Protein AF-A0A2P0QP23-F1 (afdb_monomer)

Structure (mmCIF, N/CA/C/O backbone):
data_AF-A0A2P0QP23-F1
#
_entry.id   AF-A0A2P0QP23-F1
#
loop_
_atom_site.group_PDB
_atom_site.id
_atom_site.type_symbol
_atom_site.label_atom_id
_atom_site.label_alt_id
_atom_site.label_comp_id
_atom_site.label_asym_id
_atom_site.label_entity_id
_atom_site.label_seq_id
_atom_site.pdbx_PDB_ins_code
_atom_site.Cartn_x
_atom_site.Cartn_y
_atom_site.Cartn_z
_atom_site.occupancy
_atom_site.B_iso_or_equiv
_atom_site.auth_seq_id
_atom_site.auth_comp_id
_atom_site.auth_asym_id
_atom_site.auth_atom_id
_atom_site.pdbx_PDB_model_num
ATOM 1 N N . GLN A 1 1 ? 1.156 8.182 -6.347 1.00 73.31 1 GLN A N 1
ATOM 2 C CA . GLN A 1 1 ? 0.610 8.678 -7.632 1.00 73.31 1 GLN A CA 1
ATOM 3 C C . GLN A 1 1 ? -0.115 7.624 -8.449 1.00 73.31 1 GLN A C 1
ATOM 5 O O . GLN A 1 1 ? -1.268 7.870 -8.763 1.00 73.31 1 GLN A O 1
ATOM 10 N N . THR A 1 2 ? 0.499 6.479 -8.780 1.00 89.44 2 THR A N 1
ATOM 11 C CA . THR A 1 2 ? -0.191 5.413 -9.535 1.00 89.44 2 THR A CA 1
ATOM 12 C C . THR A 1 2 ? -1.545 5.062 -8.912 1.00 89.44 2 THR A C 1
ATOM 14 O O . THR A 1 2 ? -2.539 5.035 -9.622 1.00 89.44 2 THR A O 1
ATOM 17 N N . ALA A 1 3 ? -1.606 4.930 -7.581 1.00 91.12 3 ALA A N 1
ATOM 18 C CA . ALA A 1 3 ? -2.858 4.706 -6.857 1.00 91.12 3 ALA A CA 1
ATOM 19 C C . ALA A 1 3 ? -3.920 5.798 -7.097 1.00 91.12 3 ALA A C 1
ATOM 21 O O . ALA A 1 3 ? -5.071 5.460 -7.325 1.00 91.12 3 ALA A O 1
ATOM 22 N N . ASN A 1 4 ? -3.550 7.085 -7.126 1.00 91.56 4 ASN A N 1
ATOM 23 C CA . ASN A 1 4 ? -4.501 8.182 -7.365 1.00 91.56 4 ASN A CA 1
ATOM 24 C C . ASN A 1 4 ? -5.087 8.128 -8.781 1.00 91.56 4 ASN A C 1
ATOM 26 O O . ASN A 1 4 ? -6.282 8.336 -8.946 1.00 91.56 4 ASN A O 1
ATOM 30 N N . GLN A 1 5 ? -4.253 7.838 -9.787 1.00 92.00 5 GLN A N 1
ATOM 31 C CA . GLN A 1 5 ? -4.701 7.712 -11.178 1.00 92.00 5 GLN A CA 1
ATOM 32 C C . GLN A 1 5 ? -5.665 6.528 -11.323 1.00 92.00 5 GLN A C 1
ATOM 34 O O . GLN A 1 5 ? -6.764 6.693 -11.846 1.00 92.00 5 GLN A O 1
ATOM 39 N N . VAL A 1 6 ? -5.288 5.367 -10.769 1.00 93.06 6 VAL A N 1
ATOM 40 C CA . VAL A 1 6 ? -6.116 4.152 -10.786 1.00 93.06 6 VAL A CA 1
ATOM 41 C C . VAL A 1 6 ? -7.442 4.370 -10.063 1.00 93.06 6 VAL A C 1
ATOM 43 O O . VAL A 1 6 ? -8.495 4.031 -10.600 1.00 93.06 6 VAL A O 1
ATOM 46 N N . CYS A 1 7 ? -7.404 4.979 -8.876 1.00 94.81 7 CYS A N 1
ATOM 47 C CA . CYS A 1 7 ? -8.598 5.340 -8.115 1.00 94.81 7 CYS A CA 1
ATOM 48 C C . CYS A 1 7 ? -9.533 6.226 -8.948 1.00 94.81 7 CYS A C 1
ATOM 50 O O . CYS A 1 7 ? -10.732 5.957 -8.991 1.00 94.81 7 CYS A O 1
ATOM 52 N N . GLY A 1 8 ? -8.974 7.193 -9.688 1.00 94.50 8 GLY A N 1
ATOM 53 C CA . GLY A 1 8 ? -9.717 8.108 -10.552 1.00 94.50 8 GLY A CA 1
ATOM 54 C C . GLY A 1 8 ? -10.592 7.395 -11.577 1.00 94.50 8 GLY A C 1
ATOM 55 O O . GLY A 1 8 ? -11.795 7.630 -11.617 1.00 94.50 8 GLY A O 1
ATOM 56 N N . TRP A 1 9 ? -10.028 6.486 -12.377 1.00 94.31 9 TRP A N 1
ATOM 57 C CA . TRP A 1 9 ? -10.827 5.769 -13.381 1.00 94.31 9 TRP A CA 1
ATOM 58 C C . TRP A 1 9 ? -11.652 4.611 -12.806 1.00 94.31 9 TRP A C 1
ATOM 60 O O . TRP A 1 9 ? -12.583 4.154 -13.460 1.00 94.31 9 TRP A O 1
ATOM 70 N N . THR A 1 10 ? -11.311 4.107 -11.615 1.00 95.62 10 THR A N 1
ATOM 71 C CA . THR A 1 10 ? -12.012 2.966 -10.996 1.00 95.62 10 THR A CA 1
ATOM 72 C C . THR A 1 10 ? -13.229 3.417 -10.193 1.00 95.62 10 THR A C 1
ATOM 74 O O . THR A 1 10 ? -14.263 2.760 -10.216 1.00 95.62 10 THR A O 1
ATOM 77 N N . SER A 1 11 ? -13.109 4.537 -9.478 1.00 95.75 11 SER A N 1
ATOM 78 C CA . SER A 1 11 ? -14.120 5.036 -8.537 1.00 95.75 11 SER A CA 1
ATOM 79 C C . SER A 1 11 ? -14.738 6.378 -8.935 1.00 95.75 11 SER A C 1
ATOM 81 O O . SER A 1 11 ? -15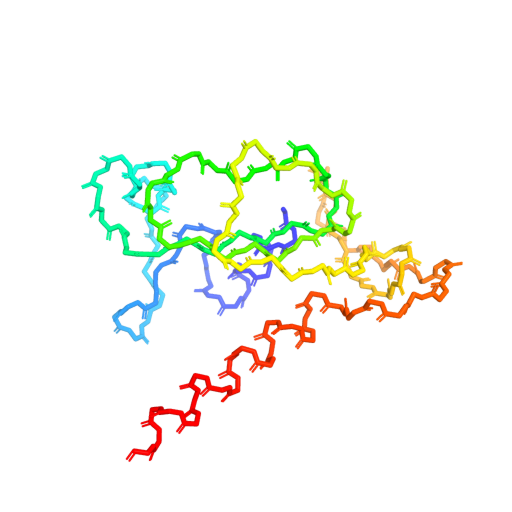.749 6.767 -8.360 1.00 95.75 11 SER A O 1
ATOM 83 N N . GLY A 1 12 ? -14.136 7.101 -9.887 1.00 95.88 12 GLY A N 1
ATOM 84 C CA . GLY A 1 12 ? -14.506 8.478 -10.231 1.00 95.88 12 GLY A CA 1
ATOM 85 C C . GLY A 1 12 ? -13.848 9.551 -9.353 1.00 95.88 12 GLY A C 1
ATOM 86 O O . GLY A 1 12 ? -14.003 10.737 -9.634 1.00 95.88 12 GLY A O 1
ATOM 87 N N . TYR A 1 13 ? -13.087 9.161 -8.324 1.00 95.12 13 TYR A N 1
ATOM 88 C CA . TYR A 1 13 ? -12.461 10.069 -7.359 1.00 95.12 13 TYR A CA 1
ATOM 89 C C . TYR A 1 13 ? -10.955 9.812 -7.213 1.00 95.12 13 TYR A C 1
ATOM 91 O O . TYR A 1 13 ? -10.457 8.728 -7.518 1.00 95.12 13 TYR A O 1
ATOM 99 N N . ALA A 1 14 ? -10.207 10.805 -6.718 1.00 92.06 14 ALA A N 1
ATOM 100 C CA . ALA A 1 14 ? -8.811 10.608 -6.310 1.00 92.06 14 ALA A CA 1
ATOM 101 C C . ALA A 1 14 ? -8.719 9.630 -5.114 1.00 92.06 14 ALA A C 1
ATOM 103 O O . ALA A 1 14 ? -9.720 9.055 -4.704 1.00 92.06 14 ALA A O 1
ATOM 104 N N . ALA A 1 15 ? -7.532 9.412 -4.530 1.00 92.50 15 ALA A N 1
ATOM 105 C CA . ALA A 1 15 ? -7.455 8.718 -3.231 1.00 92.50 15 ALA A CA 1
ATOM 106 C C . ALA A 1 15 ? -8.259 9.472 -2.150 1.00 92.50 15 ALA A C 1
ATOM 108 O O . ALA A 1 15 ? -8.716 10.578 -2.412 1.00 92.50 15 ALA A O 1
ATOM 109 N N . ARG A 1 16 ? -8.372 8.918 -0.931 1.00 96.25 16 ARG A N 1
ATOM 110 C CA . ARG A 1 16 ? -9.289 9.393 0.136 1.00 96.25 16 ARG A CA 1
ATOM 111 C C . ARG A 1 16 ? -10.751 9.029 -0.161 1.00 96.25 16 ARG A C 1
ATOM 113 O O . ARG A 1 16 ? -11.634 9.880 -0.192 1.00 96.25 16 ARG A O 1
ATOM 120 N N . VAL A 1 17 ? -10.985 7.742 -0.424 1.00 97.12 17 VAL A N 1
ATOM 121 C CA . VAL A 1 17 ? -12.299 7.177 -0.767 1.00 97.12 17 VAL A CA 1
ATOM 122 C C . VAL A 1 17 ? -12.619 6.036 0.187 1.00 97.12 17 VAL A C 1
ATOM 124 O O . VAL A 1 17 ? -11.764 5.193 0.450 1.00 97.12 17 VAL A O 1
ATOM 127 N N . SER A 1 18 ? -13.854 6.005 0.678 1.00 96.75 18 SER A N 1
ATOM 128 C CA . SER A 1 18 ? -14.407 4.914 1.473 1.00 96.75 18 SER A CA 1
ATOM 129 C C . SER A 1 18 ? -15.410 4.118 0.646 1.00 96.75 18 SER A C 1
ATOM 131 O O . SER A 1 18 ? -16.196 4.690 -0.108 1.00 96.75 18 SER A O 1
ATOM 133 N N . PHE A 1 19 ? -15.404 2.797 0.822 1.00 95.88 19 PHE A N 1
ATOM 134 C CA . PHE A 1 19 ? -16.352 1.870 0.195 1.00 95.88 19 PHE A CA 1
ATOM 135 C C . PHE A 1 19 ? -17.341 1.257 1.202 1.00 95.88 19 PHE A C 1
ATOM 137 O O . PHE A 1 19 ? -18.132 0.393 0.836 1.00 95.88 19 PHE A O 1
ATOM 144 N N . ALA A 1 20 ? -17.349 1.723 2.458 1.00 94.00 20 ALA A N 1
ATOM 145 C CA . ALA A 1 20 ? -18.149 1.139 3.542 1.00 94.00 20 ALA A CA 1
ATOM 146 C C . ALA A 1 20 ? -19.670 1.150 3.281 1.00 94.00 20 ALA A C 1
ATOM 148 O O . ALA A 1 20 ? -20.400 0.326 3.821 1.00 94.00 20 ALA A O 1
ATOM 149 N N . LYS A 1 21 ? -20.163 2.066 2.435 1.00 94.12 21 LYS A N 1
ATOM 150 C CA . LYS A 1 21 ? -21.590 2.179 2.080 1.00 94.12 21 LYS A CA 1
ATOM 151 C C . LYS A 1 21 ? -21.998 1.328 0.867 1.00 94.12 21 LYS A C 1
ATOM 153 O O . LYS A 1 21 ? -23.129 1.441 0.405 1.00 94.12 21 LYS A O 1
ATOM 158 N N . GLY A 1 22 ? -21.086 0.529 0.309 1.00 94.38 22 GLY A N 1
ATOM 159 C CA . GLY A 1 22 ? -21.305 -0.229 -0.931 1.00 94.38 22 GLY A CA 1
ATOM 160 C C . GLY A 1 22 ? -21.148 0.595 -2.218 1.00 94.38 22 GLY A C 1
ATOM 161 O O . GLY A 1 22 ? -21.297 0.063 -3.313 1.00 94.38 22 GLY A O 1
ATOM 162 N N . TYR A 1 23 ? -20.818 1.882 -2.103 1.00 94.94 23 TYR A N 1
ATOM 163 C CA . TYR A 1 23 ? -20.487 2.782 -3.209 1.00 94.94 23 TYR A CA 1
ATOM 164 C C . TYR A 1 23 ? -19.343 3.719 -2.781 1.00 94.94 23 TYR A C 1
ATOM 166 O O . TYR A 1 23 ? -19.166 3.932 -1.576 1.00 94.94 23 TYR A O 1
ATOM 174 N N . PRO A 1 24 ? -18.550 4.273 -3.722 1.00 96.81 24 PRO A N 1
ATOM 175 C CA . PRO A 1 24 ? -17.440 5.155 -3.378 1.00 96.81 24 PRO A CA 1
ATOM 176 C C . PRO A 1 24 ? -17.945 6.473 -2.780 1.00 96.81 24 PRO A C 1
ATOM 178 O O . PRO A 1 24 ? -18.681 7.222 -3.421 1.00 96.81 24 PRO A O 1
ATOM 181 N N . ALA A 1 25 ? -17.517 6.769 -1.556 1.00 96.81 25 ALA A N 1
ATOM 182 C CA . ALA A 1 25 ? -17.713 8.050 -0.892 1.00 96.81 25 ALA A CA 1
ATOM 183 C C . ALA A 1 25 ? -16.360 8.755 -0.757 1.00 96.81 25 ALA A C 1
ATOM 185 O O . ALA A 1 25 ? -15.450 8.232 -0.115 1.00 96.81 25 ALA A O 1
ATOM 186 N N . TYR A 1 26 ? -16.226 9.926 -1.376 1.00 96.94 26 TYR A N 1
ATOM 187 C CA . TYR A 1 26 ? -14.997 10.715 -1.375 1.00 96.94 26 TYR A CA 1
ATOM 188 C C . TYR A 1 26 ? -15.111 11.905 -0.429 1.00 96.94 26 TYR A C 1
ATOM 190 O O . TYR A 1 26 ? -16.044 12.699 -0.545 1.00 96.94 26 TYR A O 1
ATOM 198 N N . ASP A 1 27 ? -14.129 12.040 0.456 1.00 96.75 27 ASP A N 1
ATOM 199 C CA . ASP A 1 27 ? -13.935 13.227 1.279 1.00 96.75 27 ASP A CA 1
ATOM 200 C C . ASP A 1 27 ? -12.439 13.356 1.622 1.00 96.75 27 ASP A C 1
ATOM 202 O O . ASP A 1 27 ? -11.904 12.521 2.355 1.00 96.75 27 ASP A O 1
ATOM 206 N N . PRO A 1 28 ? -11.727 14.363 1.086 1.00 95.50 28 PRO A N 1
ATOM 207 C CA . PRO A 1 28 ? -10.283 14.477 1.265 1.00 95.50 28 PRO A CA 1
ATOM 208 C C . PRO A 1 28 ? -9.864 14.869 2.686 1.00 95.50 28 PRO A C 1
ATOM 210 O O . PRO A 1 28 ? -8.688 14.711 3.006 1.00 95.50 28 PRO A O 1
ATOM 213 N N . PHE A 1 29 ? -10.786 15.379 3.508 1.00 95.44 29 PHE A N 1
ATOM 214 C CA . PHE A 1 29 ? -10.508 15.807 4.877 1.00 95.44 29 PHE A CA 1
ATOM 215 C C . PHE A 1 29 ? -10.907 14.728 5.880 1.00 95.44 29 PHE A C 1
ATOM 217 O O . PHE A 1 29 ? -10.098 14.357 6.722 1.00 95.44 29 PHE A O 1
ATOM 224 N N . LEU A 1 30 ? -12.121 14.182 5.760 1.00 94.38 30 LEU A N 1
AT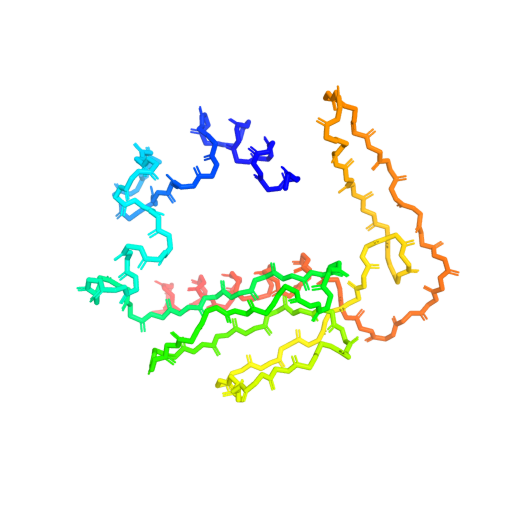OM 225 C CA . LEU A 1 30 ? -12.597 13.138 6.671 1.00 94.38 30 LEU A CA 1
ATOM 226 C C . LEU A 1 30 ? -11.844 11.819 6.483 1.00 94.38 30 LEU A C 1
ATOM 228 O O . LEU A 1 30 ? -11.610 11.105 7.448 1.00 94.38 30 LEU A O 1
ATOM 232 N N . LEU A 1 31 ? -11.448 11.487 5.251 1.00 96.50 31 LEU A N 1
ATOM 233 C CA . LEU A 1 31 ? -10.762 10.225 4.950 1.00 96.50 31 LEU A CA 1
ATOM 234 C C . LEU A 1 31 ? -9.236 10.378 4.905 1.00 96.50 31 LEU A C 1
ATOM 236 O O . LEU A 1 31 ? -8.531 9.541 4.319 1.00 96.50 31 LEU A O 1
ATOM 240 N N . ASP A 1 32 ? -8.707 11.456 5.491 1.00 96.31 32 ASP A N 1
ATOM 241 C CA . ASP A 1 32 ? -7.273 11.588 5.700 1.00 96.31 32 ASP A CA 1
ATOM 242 C C . ASP A 1 32 ? -6.777 10.561 6.724 1.00 96.31 32 ASP A C 1
ATOM 244 O O . ASP A 1 32 ? -7.347 10.391 7.794 1.00 96.31 32 ASP A O 1
ATOM 248 N N . THR A 1 33 ? -5.701 9.848 6.386 1.00 95.56 33 THR A N 1
ATOM 249 C CA . THR A 1 33 ? -5.177 8.763 7.226 1.00 95.56 33 THR A CA 1
ATOM 250 C C . THR A 1 33 ? -4.729 9.276 8.588 1.00 95.56 33 THR A C 1
ATOM 252 O O . THR A 1 33 ? -4.950 8.582 9.570 1.00 95.56 33 THR A O 1
ATOM 255 N N . HIS A 1 34 ? -4.112 10.459 8.672 1.00 95.19 34 HIS A N 1
ATOM 256 C CA . HIS A 1 34 ? -3.694 11.000 9.964 1.00 95.19 34 HIS A CA 1
ATOM 257 C C . HIS A 1 34 ? -4.910 11.370 10.805 1.00 95.19 34 HIS A C 1
ATOM 259 O O . HIS A 1 34 ? -4.979 10.954 11.953 1.00 95.19 34 HIS A O 1
ATOM 265 N N . THR A 1 35 ? -5.902 12.034 10.209 1.00 95.62 35 THR A N 1
ATOM 266 C CA . THR A 1 35 ? -7.156 12.373 10.894 1.00 95.62 35 THR A CA 1
ATOM 267 C C . THR A 1 35 ? -7.887 11.131 11.408 1.00 95.62 35 THR A C 1
ATOM 269 O O . THR A 1 35 ? -8.248 11.085 12.580 1.00 95.62 35 THR A O 1
ATOM 272 N N . LEU A 1 36 ? -8.031 10.086 10.585 1.00 96.56 36 LEU A N 1
ATOM 273 C CA . LEU A 1 36 ? -8.672 8.828 10.990 1.00 96.56 36 LEU A CA 1
ATOM 274 C C . LEU A 1 36 ? -7.942 8.141 12.154 1.00 96.56 36 LEU A C 1
ATOM 276 O O . LEU A 1 36 ? -8.583 7.590 13.049 1.00 96.56 36 LEU A O 1
ATOM 280 N N . LEU A 1 37 ? -6.605 8.163 12.145 1.00 96.38 37 LEU A N 1
ATOM 281 C CA . LEU A 1 37 ? -5.789 7.571 13.206 1.00 96.38 37 LEU A CA 1
ATOM 282 C C . LEU A 1 37 ? -5.845 8.395 14.499 1.00 96.38 37 LEU A C 1
ATOM 284 O O . LEU A 1 37 ? -6.011 7.824 15.572 1.00 9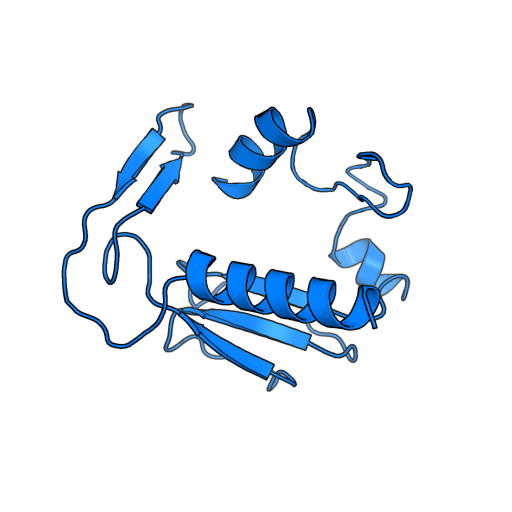6.38 37 LEU A O 1
ATOM 288 N N . GLU A 1 38 ? -5.728 9.720 14.406 1.00 95.12 38 GLU A N 1
ATOM 289 C CA . GLU A 1 38 ? -5.766 10.636 15.554 1.00 95.12 38 GLU A CA 1
ATOM 290 C C . GLU A 1 38 ? -7.131 10.630 16.251 1.00 95.12 38 GLU A C 1
ATOM 292 O O . GLU A 1 38 ? -7.194 10.678 17.480 1.00 95.12 38 GLU A O 1
ATOM 297 N N . ASN A 1 39 ? -8.214 10.510 15.481 1.00 95.75 39 ASN A N 1
ATOM 298 C CA . ASN A 1 39 ? -9.575 10.441 16.010 1.00 95.75 39 ASN A CA 1
ATOM 299 C C . ASN A 1 39 ? -9.966 9.042 16.519 1.00 95.75 39 ASN A C 1
ATOM 301 O O . ASN A 1 39 ? -11.032 8.895 17.117 1.00 95.75 39 ASN A O 1
ATOM 305 N N . GLY A 1 40 ? -9.144 8.011 16.286 1.00 95.56 40 GLY A N 1
ATOM 306 C CA . GLY A 1 40 ? -9.474 6.627 16.643 1.00 95.56 40 GLY A CA 1
ATOM 307 C C . GLY A 1 40 ? -10.639 6.043 15.834 1.00 95.56 40 GLY A C 1
ATOM 308 O O . GLY A 1 40 ? -11.375 5.199 16.337 1.00 95.56 40 GLY A O 1
ATOM 309 N N . GLU A 1 41 ? -10.832 6.509 14.597 1.00 96.38 41 GLU A N 1
ATOM 310 C CA . GLU A 1 41 ? -11.901 6.050 13.696 1.00 96.38 41 GLU A CA 1
ATOM 311 C C . GLU A 1 41 ? -11.528 4.764 12.942 1.00 96.38 41 GLU A C 1
ATOM 313 O O . GLU A 1 41 ? -12.404 4.063 12.438 1.00 96.38 41 GLU A O 1
ATOM 318 N N . ALA A 1 42 ? -10.231 4.461 12.852 1.00 96.88 42 ALA A N 1
ATOM 319 C CA . ALA A 1 42 ? -9.717 3.229 12.265 1.00 96.88 42 ALA A CA 1
ATOM 320 C C . ALA A 1 42 ? -9.491 2.153 13.337 1.00 96.88 42 ALA A C 1
ATOM 322 O O . ALA A 1 42 ? -9.038 2.444 14.442 1.00 96.88 42 ALA A O 1
ATOM 323 N N . ASP A 1 43 ? -9.745 0.899 12.974 1.00 97.31 43 ASP A N 1
ATOM 324 C CA . ASP A 1 43 ? -9.507 -0.294 13.790 1.00 97.31 43 ASP A CA 1
ATOM 325 C C . ASP A 1 43 ? -8.273 -1.095 13.337 1.00 97.31 43 ASP A C 1
ATOM 327 O O . ASP A 1 43 ? -7.707 -1.842 14.132 1.00 97.31 43 ASP A O 1
ATOM 331 N N . ALA A 1 44 ? -7.815 -0.909 12.096 1.00 97.19 44 ALA A N 1
ATOM 332 C CA . ALA A 1 44 ? -6.596 -1.498 11.547 1.00 97.19 44 ALA A CA 1
ATOM 333 C C . ALA A 1 44 ? -5.921 -0.577 10.513 1.00 97.19 44 ALA A C 1
ATOM 335 O O . ALA A 1 44 ? -6.560 0.269 9.881 1.00 97.19 44 ALA A O 1
ATOM 336 N N . LEU A 1 45 ? -4.615 -0.769 10.298 1.00 97.69 45 LEU A N 1
ATOM 337 C CA . LEU A 1 45 ? -3.828 -0.055 9.289 1.00 97.69 45 LEU A CA 1
ATOM 338 C C . LEU A 1 45 ? -3.184 -1.033 8.300 1.00 97.69 45 LEU A C 1
ATOM 340 O O . LEU A 1 45 ? -2.402 -1.896 8.684 1.00 97.69 45 LEU A O 1
ATOM 344 N N . VAL A 1 46 ? -3.431 -0.835 7.001 1.00 97.56 46 VAL A N 1
ATOM 345 C CA . VAL A 1 46 ? -2.710 -1.533 5.925 1.00 97.56 46 VAL A CA 1
ATOM 346 C C . VAL A 1 46 ? -1.810 -0.543 5.190 1.00 97.56 46 VAL A C 1
ATOM 348 O O . VAL A 1 46 ? -2.283 0.354 4.491 1.00 97.56 46 VAL A O 1
ATOM 351 N N . TRP A 1 47 ? -0.495 -0.708 5.327 1.00 97.25 47 TRP A N 1
ATOM 352 C CA . TRP A 1 47 ? 0.508 0.135 4.681 1.00 97.25 47 TRP A CA 1
ATOM 353 C C . TRP A 1 47 ? 1.105 -0.550 3.454 1.00 97.25 47 TRP A C 1
ATOM 355 O O . TRP A 1 47 ? 1.742 -1.597 3.567 1.00 97.25 47 TRP A O 1
ATOM 365 N N . VAL A 1 48 ? 0.950 0.059 2.274 1.00 97.19 48 VAL A N 1
ATOM 366 C CA . VAL A 1 48 ? 1.448 -0.496 1.004 1.00 97.19 48 VAL A CA 1
ATOM 367 C C . VAL A 1 48 ? 2.516 0.413 0.399 1.00 97.19 48 VAL A C 1
ATOM 369 O O . VAL A 1 48 ? 2.214 1.510 -0.077 1.00 97.19 48 VAL A O 1
ATOM 372 N N . GLN A 1 49 ? 3.772 -0.048 0.363 1.00 96.19 49 GLN A N 1
ATOM 373 C CA . GLN A 1 49 ? 4.884 0.748 -0.169 1.00 96.19 49 GLN A CA 1
ATOM 374 C C . GLN A 1 49 ? 6.023 -0.089 -0.778 1.00 96.19 49 GLN A C 1
ATOM 376 O O . GLN A 1 49 ? 6.937 -0.543 -0.093 1.00 96.19 49 GLN A O 1
ATOM 381 N N . ALA A 1 50 ? 6.024 -0.227 -2.106 1.00 95.38 50 ALA A N 1
ATOM 382 C CA . ALA A 1 50 ? 6.989 -1.059 -2.837 1.00 95.38 50 ALA A CA 1
ATOM 383 C C . ALA A 1 50 ? 8.225 -0.316 -3.401 1.00 95.38 50 ALA A C 1
ATOM 385 O O . ALA A 1 50 ? 9.131 -0.956 -3.940 1.00 95.38 50 ALA A O 1
ATOM 386 N N . PHE A 1 51 ? 8.283 1.017 -3.298 1.00 92.69 51 PHE A N 1
ATOM 387 C CA . PHE A 1 51 ? 9.338 1.864 -3.876 1.00 92.69 51 PHE A CA 1
ATOM 388 C C . PHE A 1 51 ? 10.251 2.489 -2.815 1.00 92.69 51 PHE A C 1
ATOM 390 O O . PHE A 1 51 ? 11.457 2.232 -2.795 1.00 92.69 51 PHE A O 1
ATOM 397 N N . ASN A 1 52 ? 9.687 3.334 -1.949 1.00 91.88 52 ASN A N 1
ATOM 398 C CA . ASN A 1 52 ? 10.455 4.153 -1.015 1.00 91.88 52 ASN A CA 1
ATOM 399 C C . ASN A 1 52 ? 10.577 3.461 0.349 1.00 91.88 52 ASN A C 1
ATOM 401 O O . ASN A 1 52 ? 9.624 3.458 1.121 1.00 91.88 52 ASN A O 1
ATOM 405 N N . ALA A 1 53 ? 11.763 2.927 0.652 1.00 90.31 53 ALA A N 1
ATOM 406 C CA . ALA A 1 53 ? 12.056 2.261 1.923 1.00 90.31 53 ALA A CA 1
ATOM 407 C C . ALA A 1 53 ? 12.022 3.207 3.140 1.00 90.31 53 ALA A C 1
ATOM 409 O O . ALA A 1 53 ? 11.888 2.733 4.259 1.00 90.31 53 ALA A O 1
ATOM 410 N N . ASN A 1 54 ? 12.098 4.524 2.926 1.00 92.19 54 ASN A N 1
ATOM 411 C CA . ASN A 1 54 ? 12.027 5.523 3.996 1.00 92.19 54 ASN A CA 1
ATOM 412 C C . ASN A 1 54 ? 10.599 6.042 4.228 1.00 92.19 54 ASN A C 1
ATOM 414 O O . ASN A 1 54 ? 10.368 6.787 5.171 1.00 92.19 54 ASN A O 1
ATOM 418 N N . ALA A 1 55 ? 9.642 5.698 3.357 1.00 93.12 55 ALA A N 1
ATOM 419 C CA . ALA A 1 55 ? 8.232 6.023 3.559 1.00 93.12 55 ALA A CA 1
ATOM 420 C C . ALA A 1 55 ? 7.592 4.930 4.423 1.00 93.12 55 ALA A C 1
ATOM 422 O O . ALA A 1 55 ? 6.921 4.024 3.918 1.00 93.12 55 ALA A O 1
ATOM 423 N N . THR A 1 56 ? 7.883 4.998 5.718 1.00 95.00 56 THR A N 1
ATOM 424 C CA . THR A 1 56 ? 7.381 4.095 6.754 1.00 95.00 56 THR A CA 1
ATOM 425 C C . THR A 1 56 ? 5.954 4.476 7.177 1.00 95.00 56 THR A C 1
ATOM 427 O O . THR A 1 56 ? 5.537 5.619 6.960 1.00 95.00 56 THR A O 1
ATOM 430 N N . PRO A 1 57 ? 5.173 3.527 7.729 1.00 95.44 57 PRO A N 1
ATOM 431 C CA . PRO A 1 57 ? 3.833 3.816 8.230 1.00 95.44 57 PRO A CA 1
ATOM 432 C C . PRO A 1 57 ? 3.857 4.821 9.396 1.00 95.44 57 PRO A C 1
ATOM 434 O O . PRO A 1 57 ? 4.854 4.896 10.122 1.00 95.44 57 PRO A O 1
ATOM 437 N N . PRO A 1 58 ? 2.762 5.575 9.614 1.00 94.50 58 PRO A N 1
ATOM 438 C CA . PRO A 1 58 ? 2.603 6.396 10.810 1.00 94.50 58 PRO A CA 1
ATOM 439 C C . PRO A 1 58 ? 2.592 5.529 12.077 1.00 94.50 58 PRO A C 1
ATOM 441 O O . PRO A 1 58 ? 2.149 4.381 12.057 1.00 94.50 58 PRO A O 1
ATOM 444 N N . LYS A 1 59 ? 3.050 6.096 13.198 1.00 92.81 59 LYS A N 1
ATOM 445 C CA . LYS A 1 59 ? 3.002 5.423 14.502 1.00 92.81 59 LYS A CA 1
ATOM 446 C C . LYS A 1 59 ? 1.559 5.315 14.977 1.00 92.81 59 LYS A C 1
ATOM 448 O O . LYS A 1 59 ? 0.861 6.321 15.053 1.00 92.81 59 LYS A O 1
ATOM 453 N N . THR A 1 60 ? 1.142 4.105 15.320 1.00 94.62 60 THR A N 1
ATOM 454 C CA . THR A 1 60 ? -0.190 3.812 15.844 1.00 94.62 60 THR A CA 1
ATOM 455 C C . THR A 1 60 ? -0.136 2.575 16.737 1.00 94.62 60 THR A C 1
ATOM 457 O O . THR A 1 60 ? 0.777 1.761 16.610 1.00 94.62 60 THR A O 1
ATOM 460 N N . SER A 1 61 ? -1.093 2.445 17.654 1.00 93.75 61 SER A N 1
ATOM 461 C CA . SER A 1 61 ? -1.302 1.235 18.457 1.00 93.75 61 SER A CA 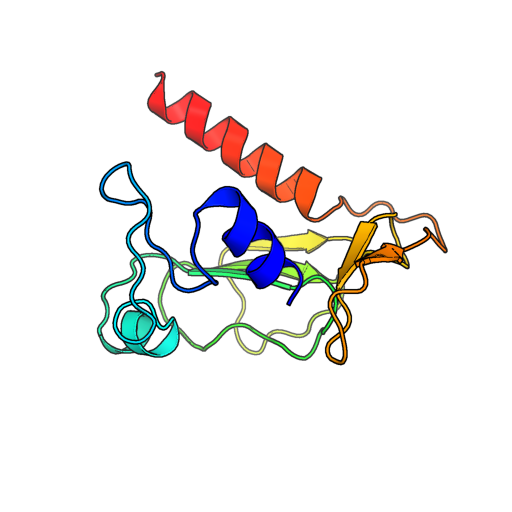1
ATOM 462 C C . SER A 1 6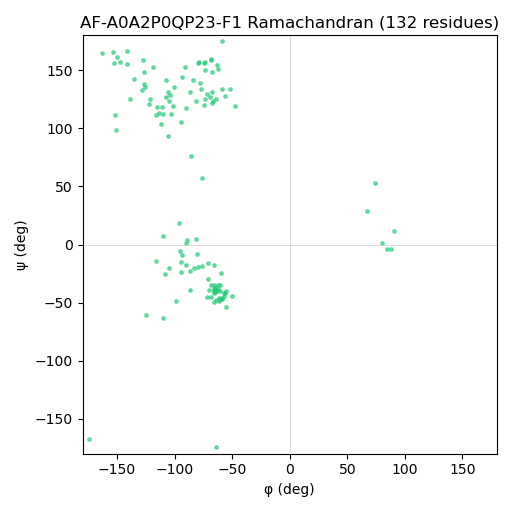1 ? -2.271 0.245 17.803 1.00 93.75 61 SER A C 1
ATOM 464 O O . SER A 1 61 ? -2.605 -0.766 18.413 1.00 93.75 61 SER A O 1
ATOM 466 N N . LEU A 1 62 ? -2.787 0.564 16.612 1.00 96.88 62 LEU A N 1
ATOM 467 C CA . LEU A 1 62 ? -3.696 -0.309 15.875 1.00 96.88 62 LEU A CA 1
ATOM 468 C C . LEU A 1 62 ? -2.949 -1.508 15.271 1.00 96.88 62 LEU A C 1
ATOM 470 O O . LEU A 1 62 ? -1.797 -1.342 14.853 1.00 96.88 62 LEU A O 1
ATOM 474 N N . PRO A 1 63 ? -3.625 -2.663 15.116 1.00 97.81 63 PRO A N 1
ATOM 475 C CA . PRO A 1 63 ? -3.145 -3.763 14.293 1.00 97.81 63 PRO A CA 1
ATOM 476 C C . PRO A 1 63 ? -2.684 -3.265 12.921 1.00 97.81 63 PRO A C 1
ATOM 478 O O . PRO A 1 63 ? -3.459 -2.676 12.160 1.00 97.81 63 PRO A O 1
ATOM 481 N N . THR A 1 64 ? -1.407 -3.470 12.614 1.00 98.12 64 THR A N 1
ATOM 482 C CA . THR A 1 64 ? -0.750 -2.895 11.441 1.00 98.12 64 THR A CA 1
ATOM 483 C C . THR A 1 64 ? -0.168 -3.984 10.545 1.00 98.12 64 THR A C 1
ATOM 485 O O . THR A 1 64 ? 0.720 -4.741 10.932 1.00 98.12 64 THR A O 1
ATOM 488 N N . ILE A 1 65 ? -0.634 -4.017 9.296 1.00 98.06 65 ILE A N 1
ATOM 489 C CA . ILE A 1 65 ? -0.134 -4.889 8.230 1.00 98.06 65 ILE A CA 1
ATOM 490 C C . ILE A 1 65 ? 0.700 -4.047 7.268 1.00 98.06 65 ILE A C 1
ATOM 492 O O . ILE A 1 65 ? 0.213 -3.082 6.677 1.00 98.06 65 ILE A O 1
ATOM 496 N N . VAL A 1 66 ? 1.954 -4.429 7.055 1.00 98.00 66 VAL A N 1
ATOM 497 C CA . VAL A 1 66 ? 2.881 -3.730 6.162 1.00 98.00 66 VAL A CA 1
ATOM 498 C C . VAL A 1 66 ? 3.222 -4.617 4.969 1.00 98.00 66 VAL A C 1
ATOM 500 O O . VAL A 1 66 ? 3.907 -5.628 5.103 1.00 98.00 66 VAL A O 1
ATOM 503 N N . VAL A 1 67 ? 2.790 -4.207 3.776 1.00 97.94 67 VAL A N 1
ATOM 504 C CA . VAL A 1 67 ? 3.145 -4.819 2.487 1.0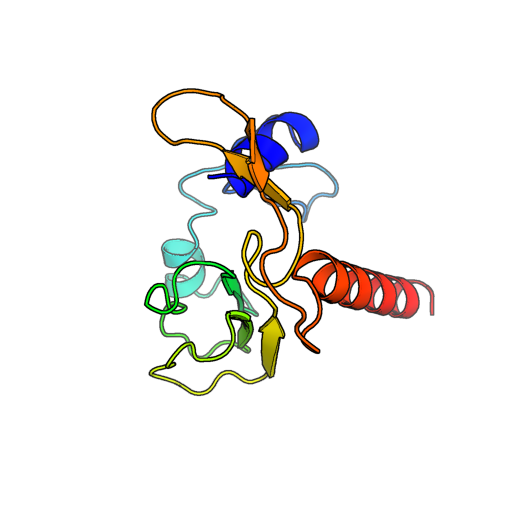0 97.94 67 VAL A CA 1
ATOM 505 C C . VAL A 1 67 ? 4.141 -3.901 1.784 1.00 97.94 67 VAL A C 1
ATOM 507 O O . VAL A 1 67 ? 3.763 -2.942 1.102 1.00 97.94 67 VAL A O 1
ATOM 510 N N . ALA A 1 68 ? 5.434 -4.152 1.973 1.00 96.94 68 ALA A N 1
ATOM 511 C CA . ALA A 1 68 ? 6.458 -3.190 1.580 1.00 96.94 68 ALA A CA 1
ATOM 512 C C . ALA A 1 68 ? 7.720 -3.809 0.980 1.00 96.94 68 ALA A C 1
ATOM 514 O O . ALA A 1 68 ? 7.956 -5.015 1.041 1.00 96.94 68 ALA A O 1
ATOM 515 N N . ARG A 1 69 ? 8.537 -2.950 0.361 1.00 94.00 69 ARG A N 1
ATOM 516 C CA . ARG A 1 69 ? 9.832 -3.317 -0.220 1.00 94.00 69 ARG A CA 1
ATOM 517 C C . ARG A 1 69 ? 10.693 -4.069 0.799 1.00 94.00 69 ARG A C 1
ATOM 519 O O . ARG A 1 69 ? 10.879 -3.601 1.922 1.00 94.00 69 ARG A O 1
ATOM 526 N N . SER A 1 70 ? 11.298 -5.180 0.377 1.00 87.50 70 SER A N 1
ATOM 527 C CA . SER A 1 70 ? 12.283 -5.895 1.198 1.00 87.50 70 SER A CA 1
ATOM 528 C C . SER A 1 70 ? 13.437 -4.972 1.612 1.00 87.50 70 SER A C 1
ATOM 530 O O . SER A 1 70 ? 14.056 -4.344 0.749 1.00 87.50 70 SER A O 1
ATOM 532 N N . GLY A 1 71 ? 13.745 -4.915 2.909 1.00 87.19 71 GLY A N 1
ATOM 533 C CA . GLY A 1 71 ? 14.785 -4.037 3.458 1.00 87.19 71 GLY A CA 1
ATOM 534 C C . GLY A 1 71 ? 14.295 -2.650 3.888 1.00 87.19 71 GLY A C 1
ATOM 535 O O . GLY A 1 71 ? 15.119 -1.777 4.141 1.00 87.19 71 GLY A O 1
ATOM 536 N N . MET A 1 72 ? 12.979 -2.427 3.959 1.00 93.88 72 MET A N 1
ATOM 537 C CA . MET A 1 72 ? 12.410 -1.294 4.693 1.00 93.88 72 MET A CA 1
ATOM 538 C C . MET A 1 72 ? 12.724 -1.436 6.190 1.00 93.88 72 MET A C 1
ATOM 540 O O . MET A 1 72 ? 12.403 -2.460 6.790 1.00 93.88 72 MET A O 1
ATOM 544 N N . THR A 1 73 ? 13.340 -0.413 6.784 1.00 92.31 73 THR A N 1
ATOM 545 C CA . THR A 1 73 ? 13.612 -0.357 8.227 1.00 92.31 73 THR A CA 1
ATOM 546 C C . THR A 1 73 ? 12.438 0.313 8.922 1.00 92.31 73 THR A C 1
ATOM 548 O O . THR A 1 73 ? 12.142 1.475 8.650 1.00 92.31 73 THR A O 1
ATOM 551 N N . LEU A 1 74 ? 11.764 -0.416 9.807 1.00 92.50 74 LEU A N 1
ATOM 552 C CA . LEU A 1 74 ? 10.605 0.075 10.548 1.00 92.50 74 LEU A CA 1
ATOM 553 C C . LEU A 1 74 ? 11.031 0.476 11.962 1.00 92.50 74 LEU A C 1
ATOM 555 O O . LEU A 1 74 ? 11.781 -0.246 12.612 1.00 92.50 74 LEU A O 1
ATOM 559 N N . GLU A 1 75 ? 10.561 1.633 12.435 1.00 89.88 75 GLU A N 1
ATOM 560 C CA . GLU A 1 75 ? 10.815 2.082 13.814 1.00 89.88 75 GLU A CA 1
ATOM 561 C C . GLU A 1 75 ? 10.048 1.247 14.847 1.00 89.88 75 GLU A C 1
ATOM 563 O O . GLU A 1 75 ? 10.484 1.100 15.986 1.00 89.88 75 GLU A O 1
ATOM 568 N N . THR A 1 76 ? 8.893 0.720 14.450 1.00 90.62 76 THR A N 1
ATOM 569 C CA . THR A 1 76 ? 8.031 -0.138 15.261 1.00 90.62 76 THR A CA 1
ATOM 570 C C . THR A 1 76 ? 7.734 -1.393 14.459 1.00 90.62 76 THR A C 1
ATOM 572 O O . THR A 1 76 ? 7.431 -1.306 13.267 1.00 90.62 76 THR A O 1
ATOM 575 N N . GLU A 1 77 ? 7.868 -2.553 15.097 1.00 92.88 77 GLU A N 1
ATOM 576 C CA . GLU A 1 77 ? 7.554 -3.836 14.476 1.00 92.88 77 GLU A CA 1
ATOM 577 C C . GLU A 1 77 ? 6.039 -3.924 14.220 1.00 92.88 77 GLU A C 1
ATOM 579 O O . GLU A 1 77 ? 5.264 -3.712 15.154 1.00 92.88 77 GLU A O 1
ATOM 584 N N . PRO A 1 78 ? 5.602 -4.161 12.971 1.00 96.19 78 PRO A N 1
ATOM 585 C CA . PRO A 1 78 ? 4.191 -4.331 12.653 1.00 96.19 78 PRO A CA 1
ATOM 586 C C . PRO A 1 78 ? 3.729 -5.741 13.030 1.00 96.19 78 PRO A C 1
ATOM 588 O O . PRO A 1 78 ? 4.529 -6.676 13.028 1.00 96.19 78 PRO A O 1
ATOM 591 N N . ASP A 1 79 ? 2.429 -5.924 13.246 1.00 97.81 79 ASP A N 1
ATOM 592 C CA . ASP A 1 79 ? 1.848 -7.244 13.522 1.00 97.81 79 ASP A CA 1
ATOM 593 C C . ASP A 1 79 ? 2.083 -8.231 12.371 1.00 97.81 79 ASP A C 1
ATOM 595 O O . ASP A 1 79 ? 2.286 -9.425 12.587 1.00 97.81 79 ASP A O 1
ATOM 599 N N . VAL A 1 80 ? 2.076 -7.731 11.129 1.00 97.50 80 VAL A N 1
ATOM 600 C CA . VAL A 1 80 ? 2.383 -8.525 9.937 1.00 97.50 80 VAL A CA 1
ATOM 601 C C . VAL A 1 80 ? 3.256 -7.721 8.980 1.00 97.50 80 VAL A C 1
ATOM 603 O O . VAL A 1 80 ? 2.873 -6.643 8.525 1.00 97.50 80 VAL A O 1
ATOM 606 N N . PHE A 1 81 ? 4.405 -8.279 8.595 1.00 97.31 81 PHE A N 1
ATOM 607 C CA . PHE A 1 81 ? 5.258 -7.738 7.536 1.00 97.31 81 PHE A CA 1
ATOM 608 C C . PHE A 1 81 ? 5.342 -8.707 6.351 1.00 97.31 81 PHE A C 1
ATOM 610 O O . PHE A 1 81 ? 5.857 -9.817 6.481 1.00 97.31 81 PHE A O 1
ATOM 617 N N . ILE A 1 82 ? 4.876 -8.274 5.176 1.00 97.50 82 ILE A N 1
ATOM 618 C CA . ILE A 1 82 ? 4.934 -9.044 3.929 1.00 97.50 82 ILE A CA 1
ATOM 619 C C . ILE A 1 82 ? 5.910 -8.358 2.962 1.00 97.50 82 ILE A C 1
ATOM 621 O O . ILE A 1 82 ? 5.561 -7.337 2.354 1.00 97.50 82 ILE A O 1
ATOM 625 N N . PRO A 1 83 ? 7.132 -8.895 2.782 1.00 96.75 83 PRO A N 1
ATOM 626 C CA . PRO A 1 83 ? 8.093 -8.322 1.855 1.00 96.75 83 PRO A CA 1
ATOM 627 C C . PRO A 1 83 ? 7.662 -8.569 0.405 1.00 96.75 83 PRO A C 1
ATOM 629 O O . PRO A 1 83 ? 7.408 -9.702 -0.004 1.00 96.75 83 PRO A O 1
ATOM 632 N N . VAL A 1 84 ? 7.639 -7.506 -0.396 1.00 97.38 84 VAL A N 1
ATOM 633 C CA . VAL A 1 84 ? 7.329 -7.562 -1.831 1.00 97.38 84 VAL A CA 1
ATOM 634 C C . VAL A 1 84 ? 8.498 -7.077 -2.678 1.00 97.38 84 VAL A C 1
ATOM 636 O O . VAL A 1 84 ? 9.319 -6.262 -2.243 1.00 97.38 84 VAL A O 1
ATOM 639 N N . GLY A 1 85 ? 8.565 -7.580 -3.910 1.00 96.19 85 GLY A N 1
ATOM 640 C CA . GLY A 1 85 ? 9.505 -7.094 -4.913 1.00 96.19 85 GLY A CA 1
ATOM 641 C C . GLY A 1 85 ? 9.178 -5.664 -5.351 1.00 96.19 85 GLY A C 1
ATOM 642 O O . GLY A 1 85 ? 8.017 -5.257 -5.390 1.00 96.19 85 GLY A O 1
ATOM 643 N N . THR A 1 86 ? 10.202 -4.892 -5.709 1.00 96.06 86 THR A N 1
ATOM 644 C CA . THR A 1 86 ? 10.038 -3.531 -6.228 1.00 96.06 86 THR A CA 1
ATOM 645 C C . THR A 1 86 ? 9.681 -3.56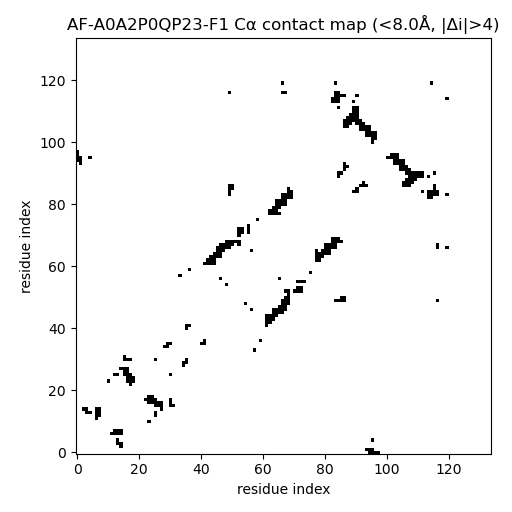3 -7.722 1.00 96.06 86 THR A C 1
ATOM 647 O O . THR A 1 86 ? 10.464 -4.088 -8.529 1.00 96.06 86 THR A O 1
ATOM 650 N N . PRO A 1 87 ? 8.553 -2.956 -8.142 1.00 95.25 87 PRO A N 1
ATOM 651 C CA . PRO A 1 87 ? 8.211 -2.823 -9.554 1.00 95.25 87 PRO A CA 1
ATOM 652 C C . PRO A 1 87 ? 9.296 -2.046 -10.306 1.00 95.25 87 PRO A C 1
ATOM 654 O O . PRO A 1 87 ? 9.743 -0.993 -9.857 1.00 95.25 87 PRO A O 1
ATOM 657 N N . GLY A 1 88 ? 9.710 -2.540 -11.470 1.00 95.25 88 GLY A N 1
ATOM 658 C CA . GLY A 1 88 ? 10.809 -1.948 -12.238 1.00 95.25 88 GLY A CA 1
ATOM 659 C C . GLY A 1 88 ? 12.202 -2.461 -11.873 1.00 95.25 88 GLY A C 1
ATOM 660 O O . GLY A 1 88 ? 13.169 -2.076 -12.523 1.00 95.25 88 GLY A O 1
ATOM 661 N N . ILE A 1 89 ? 12.310 -3.327 -10.862 1.00 95.44 89 ILE A N 1
ATOM 662 C CA . ILE A 1 89 ? 13.545 -4.032 -10.501 1.00 95.44 89 ILE A CA 1
ATOM 663 C C . ILE A 1 89 ? 13.273 -5.535 -10.498 1.00 95.44 89 ILE A C 1
ATOM 665 O O . ILE A 1 89 ? 13.847 -6.267 -11.302 1.00 95.44 89 ILE A O 1
ATOM 669 N N . ASP A 1 90 ? 12.351 -5.974 -9.643 1.00 96.25 90 ASP A N 1
ATOM 670 C CA . ASP A 1 90 ? 12.088 -7.387 -9.356 1.00 96.25 90 ASP A CA 1
ATOM 671 C C . ASP A 1 90 ? 10.948 -7.962 -10.215 1.00 96.25 90 ASP A C 1
ATOM 673 O O . ASP A 1 90 ? 10.883 -9.164 -10.468 1.00 96.25 90 ASP A O 1
ATOM 677 N N . HIS A 1 91 ? 10.052 -7.104 -10.711 1.00 95.88 91 HIS A N 1
ATOM 678 C CA . HIS A 1 91 ? 8.979 -7.482 -11.631 1.00 95.88 91 HIS A CA 1
ATOM 679 C C . HIS A 1 91 ? 8.544 -6.305 -12.516 1.00 95.88 91 HIS A C 1
ATOM 681 O O . HIS A 1 91 ? 8.878 -5.145 -12.265 1.00 95.88 91 HIS A O 1
ATOM 687 N N . THR A 1 92 ? 7.789 -6.591 -13.577 1.00 96.31 92 THR A N 1
ATOM 688 C CA . THR A 1 92 ? 7.220 -5.562 -14.460 1.00 96.31 92 THR A CA 1
ATOM 689 C C . THR A 1 92 ? 6.053 -4.827 -13.800 1.00 96.31 92 THR A C 1
ATOM 691 O O . THR A 1 92 ? 5.387 -5.377 -12.926 1.00 96.31 92 THR A O 1
ATOM 694 N N . GLY A 1 93 ? 5.749 -3.612 -14.255 1.00 94.25 93 GLY A N 1
ATOM 695 C CA . GLY A 1 93 ? 4.599 -2.850 -13.764 1.00 94.25 93 GLY A CA 1
ATOM 696 C C . GLY A 1 93 ? 4.376 -1.550 -14.530 1.00 94.25 93 GLY A C 1
ATOM 697 O O . GLY A 1 93 ? 4.994 -1.326 -15.571 1.00 94.25 93 GLY A O 1
ATOM 698 N N . HIS A 1 94 ? 3.520 -0.685 -13.991 1.00 94.19 94 HIS A N 1
ATOM 699 C CA . HIS A 1 94 ? 3.274 0.653 -14.526 1.00 94.19 94 HIS A CA 1
ATOM 700 C C . HIS A 1 94 ? 3.471 1.707 -13.437 1.00 94.19 94 HIS A C 1
ATOM 702 O O . HIS A 1 94 ? 3.031 1.533 -12.300 1.00 94.19 94 HIS A O 1
ATOM 708 N N . ALA A 1 95 ? 4.114 2.813 -13.795 1.00 93.00 95 ALA A N 1
ATOM 709 C CA . ALA A 1 95 ? 4.212 3.996 -12.953 1.00 93.00 95 ALA A CA 1
ATOM 710 C C . ALA A 1 95 ? 3.739 5.226 -13.718 1.00 93.00 95 ALA A C 1
ATOM 712 O O . ALA A 1 95 ? 3.923 5.324 -14.928 1.00 93.00 95 ALA A O 1
ATOM 713 N N . TYR A 1 96 ? 3.158 6.174 -12.993 1.00 91.19 96 TYR A N 1
ATOM 714 C CA . TYR A 1 96 ? 2.764 7.465 -13.542 1.00 91.19 96 TYR A CA 1
ATOM 715 C C . TYR A 1 96 ? 3.737 8.538 -13.071 1.00 91.19 96 TYR A C 1
ATOM 717 O O . TYR A 1 96 ? 4.048 8.627 -11.878 1.00 91.19 96 TYR A O 1
ATOM 725 N N . ARG A 1 97 ? 4.219 9.339 -14.023 1.00 88.12 97 ARG A N 1
ATOM 726 C CA . ARG A 1 97 ? 5.071 10.501 -13.751 1.00 88.12 97 ARG A CA 1
ATOM 727 C C . ARG A 1 97 ? 4.306 11.615 -13.037 1.00 88.12 97 ARG A C 1
ATOM 729 O O . ARG A 1 97 ? 3.081 11.642 -13.049 1.00 88.12 97 ARG A O 1
ATOM 736 N N . LEU A 1 98 ? 5.045 12.498 -12.362 1.00 82.81 98 LEU A N 1
ATOM 737 C CA . LEU A 1 98 ? 4.513 13.642 -11.599 1.00 82.81 98 LEU A CA 1
ATOM 738 C C . LEU A 1 98 ? 4.295 14.892 -12.451 1.00 82.81 98 LEU A C 1
ATOM 740 O O . LEU A 1 98 ? 3.510 15.748 -12.068 1.00 82.81 98 LEU A O 1
ATOM 744 N N . ASP A 1 99 ? 4.983 15.002 -13.582 1.00 80.38 99 ASP A N 1
ATOM 745 C CA . ASP A 1 99 ? 4.977 16.197 -14.421 1.00 80.38 99 ASP A CA 1
ATOM 746 C C . ASP A 1 99 ? 3.948 16.153 -15.559 1.00 80.38 99 ASP A C 1
ATOM 748 O O . ASP A 1 99 ? 3.665 17.194 -16.134 1.00 80.38 99 ASP A O 1
ATOM 752 N N . ASN A 1 100 ? 3.390 14.978 -15.882 1.00 68.69 100 ASN A N 1
ATOM 753 C CA . ASN A 1 100 ? 2.310 14.774 -16.857 1.00 68.69 100 ASN A CA 1
ATOM 754 C C . ASN A 1 100 ? 1.638 13.398 -16.667 1.00 68.69 100 ASN A C 1
ATOM 756 O O . ASN A 1 100 ? 2.219 12.498 -16.055 1.00 68.69 100 ASN A O 1
ATOM 760 N N . VAL A 1 101 ? 0.453 13.186 -17.266 1.00 66.50 101 VAL A N 1
ATOM 761 C CA . VAL A 1 101 ? -0.268 11.888 -17.289 1.00 66.50 101 VAL A CA 1
ATOM 762 C C . VAL A 1 101 ? 0.376 10.919 -18.292 1.00 66.50 101 VAL A C 1
ATOM 764 O O . VAL A 1 101 ? -0.243 10.439 -19.237 1.00 66.50 101 VAL A O 1
ATOM 767 N N . VAL A 1 102 ? 1.666 10.644 -18.112 1.00 82.56 102 VAL A N 1
ATOM 768 C CA . VAL A 1 102 ? 2.397 9.656 -18.907 1.00 82.56 102 VAL A CA 1
ATOM 769 C C . VAL A 1 102 ? 2.560 8.397 -18.072 1.00 82.56 102 VAL A C 1
ATOM 771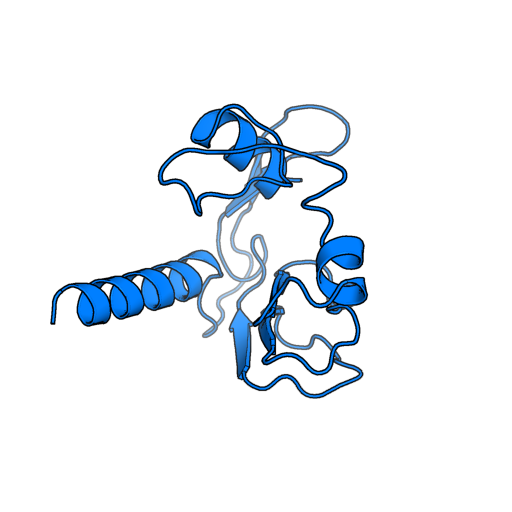 O O . VAL A 1 102 ? 3.291 8.382 -17.076 1.00 82.56 102 VAL A O 1
ATOM 774 N N . ALA A 1 103 ? 1.880 7.335 -18.500 1.00 90.75 103 ALA A N 1
ATOM 775 C CA . ALA A 1 103 ? 2.105 5.993 -17.991 1.00 90.75 103 ALA A CA 1
ATOM 776 C C . ALA A 1 103 ? 3.424 5.451 -18.556 1.00 90.75 103 ALA A C 1
ATOM 778 O O . ALA A 1 103 ? 3.631 5.404 -19.769 1.00 90.75 103 ALA A O 1
ATOM 779 N N . ILE A 1 104 ? 4.318 5.019 -17.673 1.00 93.19 104 ILE A N 1
ATOM 780 C CA . ILE A 1 104 ? 5.578 4.372 -18.026 1.00 93.19 104 ILE A CA 1
ATOM 781 C C . ILE A 1 104 ? 5.480 2.896 -17.692 1.00 93.19 104 ILE A C 1
ATOM 783 O O . ILE A 1 104 ? 5.203 2.512 -16.553 1.00 93.19 104 ILE A O 1
ATOM 787 N N . ARG A 1 105 ? 5.786 2.062 -18.687 1.00 94.25 105 ARG A N 1
ATOM 788 C CA . ARG A 1 105 ? 5.999 0.635 -18.480 1.00 94.25 105 ARG A CA 1
ATOM 789 C C . ARG A 1 105 ? 7.353 0.402 -17.815 1.00 94.25 105 ARG A C 1
ATOM 791 O O . ARG A 1 105 ? 8.400 0.711 -18.382 1.00 94.25 105 ARG A O 1
ATOM 798 N N . LEU A 1 106 ? 7.319 -0.200 -16.637 1.00 96.00 106 LEU A N 1
ATOM 799 C CA . LEU A 1 106 ? 8.490 -0.620 -15.884 1.00 96.00 106 LEU A CA 1
ATOM 800 C C . LEU A 1 106 ? 8.921 -2.023 -16.331 1.00 96.00 106 LEU A C 1
ATOM 802 O O . LEU A 1 106 ? 8.098 -2.942 -16.413 1.00 96.00 106 LEU A O 1
ATOM 806 N N . LYS A 1 107 ? 10.214 -2.191 -16.619 1.00 95.69 107 LYS A N 1
ATOM 807 C CA . LYS A 1 107 ? 10.815 -3.481 -16.994 1.00 95.69 107 LYS A CA 1
ATOM 808 C C . LYS A 1 107 ? 11.332 -4.212 -15.755 1.00 95.69 107 LYS A C 1
ATOM 810 O O . LYS A 1 107 ? 11.718 -3.579 -14.786 1.00 95.69 107 LYS A O 1
ATOM 815 N N . LYS A 1 108 ? 11.375 -5.541 -15.808 1.00 96.25 108 LYS A N 1
ATOM 816 C CA . LYS A 1 108 ? 12.087 -6.357 -14.818 1.00 96.25 108 LYS A CA 1
ATOM 817 C C . LYS A 1 108 ? 13.589 -6.298 -15.113 1.00 96.25 108 LYS A C 1
ATOM 819 O O . LYS A 1 108 ? 13.968 -6.441 -16.274 1.00 96.25 108 LYS A O 1
ATOM 824 N N . LEU A 1 109 ? 14.412 -6.079 -14.089 1.00 96.75 109 LEU A N 1
ATOM 825 C CA . LEU A 1 109 ? 15.874 -5.991 -14.209 1.00 96.75 109 LEU A CA 1
ATOM 826 C C . LEU A 1 109 ? 16.593 -7.206 -13.617 1.00 96.75 109 LEU A C 1
ATOM 828 O O . LEU A 1 109 ? 17.707 -7.506 -14.033 1.00 96.75 109 LEU A O 1
ATOM 832 N N . ARG A 1 110 ? 15.971 -7.903 -12.663 1.00 95.31 110 ARG A N 1
ATOM 833 C CA . ARG A 1 110 ? 16.501 -9.128 -12.058 1.00 95.31 110 ARG A CA 1
ATOM 834 C C . ARG A 1 110 ? 15.380 -10.056 -11.617 1.00 95.31 110 ARG A C 1
ATOM 836 O O . ARG A 1 110 ? 14.247 -9.617 -11.421 1.00 95.31 110 ARG A O 1
ATOM 843 N N . ASP A 1 111 ? 15.711 -11.324 -11.423 1.00 93.56 111 ASP A N 1
ATOM 844 C CA . ASP A 1 111 ? 14.840 -12.268 -10.735 1.00 93.56 111 ASP A CA 1
ATOM 845 C C . ASP A 1 111 ? 14.899 -12.056 -9.222 1.00 93.56 111 ASP A C 1
ATOM 847 O O . ASP A 1 111 ? 15.954 -11.805 -8.639 1.00 93.56 111 ASP A O 1
ATOM 851 N N . SER A 1 112 ? 13.733 -12.143 -8.596 1.00 91.44 112 SER A N 1
ATOM 852 C CA . SER A 1 112 ? 13.557 -12.122 -7.152 1.00 91.44 112 SER A CA 1
ATOM 853 C C . SER A 1 112 ? 12.565 -13.217 -6.794 1.00 91.44 112 SER A C 1
ATOM 855 O O . SER A 1 112 ? 11.595 -13.427 -7.521 1.00 91.44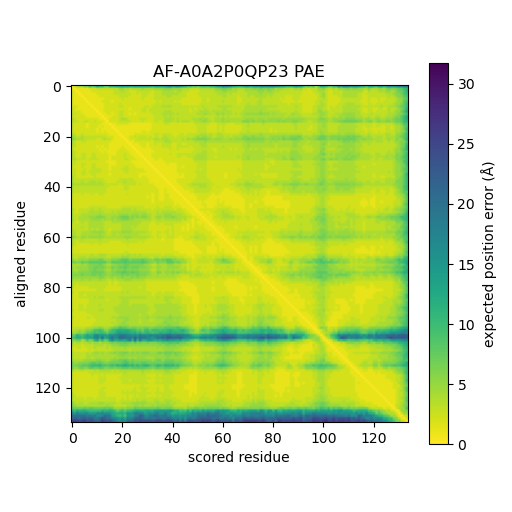 112 SER A O 1
ATOM 857 N N . ASN A 1 113 ? 12.796 -13.885 -5.667 1.00 93.31 113 ASN A N 1
ATOM 858 C CA . ASN A 1 113 ? 11.855 -14.860 -5.110 1.00 93.31 113 ASN A CA 1
ATOM 859 C C . ASN A 1 113 ? 10.727 -14.183 -4.311 1.00 93.31 113 ASN A C 1
ATOM 861 O O . ASN A 1 113 ? 9.924 -14.865 -3.683 1.00 93.31 113 ASN A O 1
ATOM 865 N N . LEU A 1 114 ? 10.678 -12.846 -4.302 1.00 96.12 114 LEU A N 1
ATOM 866 C CA . LEU A 1 114 ? 9.627 -12.087 -3.636 1.00 96.12 114 LEU A CA 1
ATOM 867 C C . LEU A 1 114 ? 8.389 -11.954 -4.534 1.00 96.12 114 LEU A C 1
ATOM 869 O O . LEU A 1 114 ? 8.527 -11.711 -5.739 1.00 96.12 114 LEU A O 1
ATOM 873 N N . PRO A 1 115 ? 7.177 -12.039 -3.963 1.00 97.00 115 PRO A N 1
ATOM 874 C CA . PRO A 1 115 ? 5.949 -11.819 -4.709 1.00 97.00 115 PRO A CA 1
ATOM 875 C C . PRO A 1 115 ? 5.814 -10.353 -5.140 1.00 97.00 115 PRO A C 1
ATOM 877 O O . PRO A 1 115 ? 6.404 -9.439 -4.556 1.00 97.00 115 PRO A O 1
ATOM 880 N N . SER A 1 116 ? 4.990 -10.115 -6.161 1.00 96.69 116 SER A N 1
ATOM 881 C CA . SER A 1 116 ? 4.580 -8.753 -6.512 1.00 96.69 116 SER A CA 1
ATOM 882 C C . SER A 1 116 ? 3.562 -8.216 -5.502 1.00 96.69 116 SER A C 1
ATOM 884 O O . SER A 1 116 ? 2.814 -8.988 -4.899 1.00 96.69 116 SER A O 1
ATOM 886 N N . THR A 1 117 ? 3.458 -6.890 -5.370 1.00 96.00 117 THR A N 1
ATOM 887 C CA . THR A 1 117 ? 2.417 -6.262 -4.534 1.00 96.00 117 THR A CA 1
ATOM 888 C C . THR A 1 117 ? 1.009 -6.715 -4.928 1.00 96.00 117 THR A C 1
ATOM 890 O O . THR A 1 117 ? 0.191 -6.989 -4.058 1.00 96.00 117 THR A O 1
ATOM 893 N N . ALA A 1 118 ? 0.735 -6.851 -6.230 1.00 96.56 118 ALA A N 1
ATOM 894 C CA . ALA A 1 118 ? -0.564 -7.305 -6.721 1.00 96.56 118 ALA A CA 1
ATOM 895 C C . ALA A 1 118 ? -0.857 -8.758 -6.320 1.00 96.56 118 ALA A C 1
ATOM 897 O O . ALA A 1 118 ? -1.969 -9.066 -5.916 1.00 96.56 118 ALA A O 1
ATOM 898 N N . THR A 1 119 ? 0.146 -9.642 -6.377 1.00 97.50 119 THR A N 1
ATOM 899 C CA . THR A 1 119 ? 0.001 -11.042 -5.950 1.00 97.50 119 THR A CA 1
ATOM 900 C C . THR A 1 119 ? -0.413 -11.132 -4.484 1.00 97.50 119 THR A C 1
ATOM 902 O O . THR A 1 119 ? -1.335 -11.873 -4.162 1.00 97.50 119 THR A O 1
ATOM 905 N N . VAL A 1 120 ? 0.236 -10.357 -3.610 1.00 97.62 120 VAL A N 1
ATOM 906 C CA . VAL A 1 120 ? -0.079 -10.337 -2.174 1.00 97.62 120 VAL A CA 1
ATOM 907 C C . VAL A 1 120 ? -1.481 -9.783 -1.920 1.00 97.62 120 VAL A C 1
ATOM 909 O O . VAL A 1 120 ? -2.265 -10.422 -1.229 1.00 97.62 120 VAL A O 1
ATOM 912 N N . LEU A 1 121 ? -1.821 -8.626 -2.499 1.00 97.00 121 LEU A N 1
ATOM 913 C CA . LEU A 1 121 ? -3.128 -7.999 -2.272 1.00 97.00 121 LEU A CA 1
ATOM 914 C C . LEU A 1 121 ? -4.288 -8.842 -2.824 1.00 97.00 121 LEU A C 1
ATOM 916 O O . LEU A 1 121 ? -5.311 -8.956 -2.158 1.00 97.00 121 LEU A O 1
ATOM 920 N N . ASN A 1 122 ? -4.111 -9.490 -3.979 1.00 97.50 122 ASN A N 1
ATOM 921 C CA . ASN A 1 122 ? -5.115 -10.404 -4.529 1.00 97.50 122 ASN A CA 1
ATOM 922 C C . ASN A 1 122 ? -5.296 -11.650 -3.652 1.00 97.50 122 ASN A C 1
ATOM 924 O O . ASN A 1 122 ? -6.415 -12.123 -3.487 1.00 97.50 122 ASN A O 1
ATOM 928 N N . ALA A 1 123 ? -4.211 -12.186 -3.081 1.00 97.25 123 ALA A N 1
ATOM 929 C CA . ALA A 1 123 ? -4.304 -13.324 -2.171 1.00 97.25 123 ALA A CA 1
ATOM 930 C C . ALA A 1 123 ? -5.075 -12.957 -0.892 1.00 97.25 123 ALA A C 1
ATOM 932 O O . ALA A 1 123 ? -5.915 -13.738 -0.453 1.00 97.25 123 ALA A O 1
ATOM 933 N N . ILE A 1 124 ? -4.838 -11.763 -0.335 1.00 96.19 124 ILE A N 1
ATOM 934 C CA . ILE A 1 124 ? -5.598 -11.240 0.812 1.00 96.19 124 ILE A CA 1
ATOM 935 C C . ILE A 1 124 ? -7.079 -11.088 0.444 1.00 96.19 124 ILE A C 1
ATOM 937 O O . ILE A 1 124 ? -7.942 -11.577 1.165 1.00 96.19 124 ILE A O 1
ATOM 941 N N . GLU A 1 125 ? -7.379 -10.461 -0.698 1.00 95.50 125 GLU A N 1
ATOM 942 C CA . GLU A 1 125 ? -8.757 -10.290 -1.171 1.00 95.50 125 GLU A CA 1
ATOM 943 C C . GLU A 1 125 ? -9.484 -11.634 -1.326 1.00 95.50 125 GLU A C 1
ATOM 945 O O . GLU A 1 125 ? -10.636 -11.765 -0.914 1.00 95.50 125 GLU A O 1
ATOM 950 N N . GLN A 1 126 ? -8.821 -12.637 -1.908 1.00 96.00 126 GLN A N 1
ATOM 951 C CA . GLN A 1 126 ? -9.409 -13.957 -2.110 1.00 96.00 126 GLN A CA 1
ATOM 952 C C . GLN A 1 126 ? -9.797 -14.616 -0.778 1.00 96.00 126 GLN A C 1
ATOM 954 O O . GLN A 1 126 ? -10.926 -15.085 -0.653 1.00 96.00 126 GLN A O 1
ATOM 959 N N . HIS A 1 127 ? -8.909 -14.599 0.220 1.00 94.19 127 HIS A N 1
ATOM 960 C CA . HIS A 1 127 ? -9.197 -15.201 1.526 1.00 94.19 127 HIS A CA 1
ATOM 961 C C . HIS A 1 127 ? -10.332 -14.467 2.256 1.00 94.19 127 HIS A C 1
ATOM 963 O O . HIS A 1 127 ? -11.219 -15.113 2.805 1.00 94.19 127 HIS A O 1
ATOM 969 N N . LEU A 1 128 ? -10.378 -13.130 2.181 1.00 92.88 128 LEU A N 1
ATOM 970 C CA . LEU A 1 128 ? -11.478 -12.350 2.763 1.00 92.88 128 LEU A CA 1
ATOM 971 C C . LEU A 1 128 ? -12.834 -12.681 2.122 1.00 92.88 128 LEU A C 1
ATOM 973 O O . LEU A 1 128 ? -13.861 -12.668 2.794 1.00 92.88 128 LEU A O 1
ATOM 977 N N . ARG A 1 129 ? -12.868 -12.982 0.819 1.00 87.94 129 ARG A N 1
ATOM 978 C CA . ARG A 1 129 ? -14.107 -13.394 0.138 1.00 87.94 129 ARG A CA 1
ATOM 979 C C . ARG A 1 129 ? -14.566 -14.783 0.573 1.00 87.94 129 ARG A C 1
ATOM 981 O O . ARG A 1 129 ? -15.766 -14.988 0.709 1.00 87.94 129 ARG A O 1
ATOM 988 N N . GLU A 1 130 ? -13.641 -15.719 0.764 1.00 82.81 130 GLU A N 1
ATOM 989 C CA . GLU A 1 130 ? -13.954 -17.084 1.204 1.00 82.81 130 GLU A CA 1
ATOM 990 C C . GLU A 1 130 ? -14.576 -17.090 2.610 1.00 82.81 130 GLU A C 1
ATOM 992 O O . GLU A 1 130 ? -15.570 -17.782 2.828 1.00 82.81 130 GLU A O 1
ATOM 997 N N . GLU A 1 131 ? -14.082 -16.248 3.523 1.00 73.38 131 GLU A N 1
ATOM 998 C CA . GLU A 1 131 ? -14.650 -16.089 4.871 1.00 73.38 131 GLU A CA 1
ATOM 999 C C . GLU A 1 131 ? -16.063 -15.491 4.875 1.00 73.38 131 GLU A C 1
ATOM 1001 O O . GLU A 1 131 ? -16.885 -15.886 5.691 1.00 73.38 131 GLU A O 1
ATOM 1006 N N . VAL A 1 132 ? -16.376 -14.569 3.958 1.00 66.25 132 VAL A N 1
ATOM 1007 C CA . VAL A 1 132 ? -17.711 -13.939 3.870 1.00 66.25 132 VAL A CA 1
ATOM 1008 C C . VAL A 1 132 ? -18.759 -14.874 3.240 1.00 66.25 132 VAL A C 1
ATOM 1010 O O . VAL A 1 132 ? -19.960 -14.642 3.377 1.00 66.25 132 VAL A O 1
ATOM 1013 N N . VAL A 1 133 ? -18.323 -15.917 2.526 1.00 57.16 133 VAL A N 1
ATOM 1014 C CA . VAL A 1 133 ? -19.200 -16.912 1.881 1.00 57.16 133 VAL A CA 1
ATOM 1015 C C . VAL A 1 133 ? -19.510 -18.106 2.800 1.00 57.16 133 VAL A C 1
ATOM 1017 O O . VAL A 1 133 ? -20.480 -18.821 2.536 1.00 57.16 133 VAL A O 1
ATOM 1020 N N . CYS A 1 134 ? -18.722 -18.319 3.858 1.00 42.00 134 CYS A N 1
ATOM 1021 C CA . CYS A 1 134 ? -18.936 -19.373 4.858 1.00 42.00 134 CYS A CA 1
ATOM 1022 C C . CYS A 1 134 ? -19.883 -18.923 5.980 1.00 42.00 134 CYS A C 1
ATOM 1024 O O . CYS A 1 134 ? -20.636 -19.796 6.472 1.00 42.00 134 CYS A O 1
#

Nearest PDB structures (foldseek):
  6s6y-assembly1_B  TM=8.657E-01  e=1.243E-07  Methylorubrum extorquens PA1
  6s6y-assembly2_N  TM=8.507E-01  e=9.073E-08  Methylorubrum extorquens PA1
  5t61-assembly2_f  TM=8.731E-01  e=1.202E-06  Methanothermobacter sp. CaT2
  5t5m-assembly1_B  TM=8.206E-01  e=5.297E-07  Methanothermobacter wolfeii

pLDDT: mean 92.94, std 7.88, range [42.0, 98.12]

Secondary structure (DSSP, 8-state):
-HHHHHHHHHHSS-S-EE-TTSS-EE-TTTT-HHHHHHTT--S-EEEEESS-TT-PPPP-SS-EEEEEETTPPPSS--SEEEEEPPBTTTB-EEEE-SSSS-EEEEPP-S--SSPPHHHHHHHHHHHHHHHHH-

Solvent-accessible surface area (backbone atoms only — not comparable to full-atom values): 7972 Å² total; per-residue (Å²): 101,49,65,34,57,52,31,29,80,74,64,76,37,55,65,35,62,44,57,89,81,81,50,77,46,76,38,73,67,75,51,27,67,65,54,27,58,77,71,60,72,55,77,63,43,81,42,79,36,43,80,54,52,82,67,62,78,82,92,71,93,52,57,28,39,36,43,25,26,70,86,46,74,66,97,63,89,54,82,38,77,46,60,21,31,30,67,43,38,38,32,63,42,76,47,49,55,92,90,48,100,46,79,41,81,32,52,56,73,45,90,55,97,46,50,47,62,66,57,53,52,51,52,52,52,52,54,57,51,54,64,76,73,106

Foldseek 3Di:
DVQQVCCCVPQVGGPLWDCPVVHTDHDCPCSDPVNCQVVVVDQEEEAEEADDLAPEDDDHPHQYAYEYDPPRDHPDDHPHYAHAHHDLEAAWDWDADPVDRDIDTRHYNDHDPGHHPCVVVVVVVVVVVVVVVD

Radius of gyration: 16.02 Å; Cα contacts (8 Å, |Δi|>4): 203; chains: 1; bounding box: 38×36×37 Å

Mean predicted aligned error: 4.12 Å

Sequence (134 aa):
QTANQVCGWTSGYAARVSFAKGYPAYDPFLLDTHTLLENGEADALVWVQAFNANATPPKTSLPTIVVARSGMTLETEPDVFIPVGTPGIDHTGHAYRLDNVVAIRLKKLRDSNLPSTATVLNAIEQHLREEVVC